Protein AF-A0A833A6Q8-F1 (afdb_monomer)

Radius of gyration: 17.06 Å; Cα contacts (8 Å, |Δi|>4): 116; chains: 1; bounding box: 50×24×37 Å

Foldseek 3Di:
DDDDDQDDPRVVVVLCVPQQWWWADPVVLDIDSDQAADPVPRHGIHTDDADPSNPKDWDDPVNLVVVLVVCCVVPNNVRSCVVDPPPHTDIDHDDDDPVVD

Solvent-accessible surface area (backbone atoms only — not comparable to full-atom values): 6312 Å² total; per-residue (Å²): 134,82,83,82,84,74,57,70,71,62,37,56,53,50,35,64,74,70,34,70,69,45,20,32,32,84,86,80,53,43,80,33,81,55,83,55,56,36,90,90,76,64,45,75,45,44,78,61,86,64,54,81,54,42,61,67,39,76,56,51,74,69,54,52,52,52,55,40,52,51,34,28,75,74,63,32,62,72,50,23,46,71,78,52,50,94,89,61,73,49,75,43,60,62,75,77,61,88,87,75,115

Secondary structure (DSSP, 8-state):
---PPP-HHHHHHHHHHHSPP-EEETTTTEEESSSSPPTTT-PPPEEPP--TT--EEEPPHHHHHHHHHHHHHHH-HHHHHHHS-TT---EEEPPPPGGG-

Sequence (101 aa):
MGKRRVRGLEATKLFWQVAPTTYWCPRCGVPLLSGGRCPRCNAIPLKVYATQPRDLRPAYERDVAIVRDALERSYGARVARRLMPYDGLYLLNKIQYFDAA

Structure (mmCIF, N/CA/C/O backbone):
data_AF-A0A833A6Q8-F1
#
_entry.id   AF-A0A833A6Q8-F1
#
loop_
_atom_site.group_PDB
_atom_site.id
_atom_site.type_symbol
_atom_site.label_atom_id
_atom_site.label_alt_id
_atom_site.label_comp_id
_atom_site.label_asym_id
_atom_site.label_entity_id
_atom_site.label_seq_id
_atom_site.pdbx_PDB_ins_code
_atom_site.Cartn_x
_atom_site.Cartn_y
_atom_site.Cartn_z
_atom_site.occupancy
_atom_site.B_iso_or_equiv
_atom_site.auth_seq_id
_atom_site.auth_comp_id
_atom_site.auth_asym_id
_atom_site.auth_atom_id
_atom_site.pdbx_PDB_model_num
ATOM 1 N N . MET A 1 1 ? 34.912 -12.123 -11.936 1.00 48.41 1 MET A N 1
ATOM 2 C CA . MET A 1 1 ? 34.269 -10.901 -12.470 1.00 48.41 1 MET A CA 1
ATOM 3 C C . MET A 1 1 ? 33.511 -10.217 -11.332 1.00 48.41 1 MET A C 1
ATOM 5 O O . MET A 1 1 ? 32.478 -10.721 -10.909 1.00 48.41 1 MET A O 1
ATOM 9 N N . GLY A 1 2 ? 34.083 -9.178 -10.715 1.00 58.94 2 GLY A N 1
ATOM 10 C CA . GLY A 1 2 ? 33.505 -8.551 -9.518 1.00 58.94 2 GLY A CA 1
ATOM 11 C C . GLY A 1 2 ? 32.247 -7.747 -9.855 1.00 58.94 2 GLY A C 1
ATOM 12 O O . GLY A 1 2 ? 32.280 -6.913 -10.755 1.00 58.94 2 GLY A O 1
ATOM 13 N N . LYS A 1 3 ? 31.130 -7.988 -9.156 1.00 68.69 3 LYS A N 1
ATOM 14 C CA . LYS A 1 3 ? 29.895 -7.208 -9.343 1.00 68.69 3 LYS A CA 1
ATOM 15 C C . LYS A 1 3 ? 30.161 -5.744 -8.968 1.00 68.69 3 LYS A C 1
ATOM 17 O O . LYS A 1 3 ? 30.441 -5.446 -7.806 1.00 68.69 3 LYS A O 1
ATOM 22 N N . ARG A 1 4 ? 30.069 -4.831 -9.942 1.00 81.38 4 ARG A N 1
ATOM 23 C CA . ARG A 1 4 ? 30.150 -3.380 -9.711 1.00 81.38 4 ARG A CA 1
ATOM 24 C C . ARG A 1 4 ? 28.997 -2.962 -8.791 1.00 81.38 4 ARG A C 1
ATOM 26 O O . ARG A 1 4 ? 27.835 -3.184 -9.118 1.00 81.38 4 ARG A O 1
ATOM 33 N N . ARG A 1 5 ? 29.307 -2.371 -7.632 1.00 79.62 5 ARG A N 1
ATOM 34 C CA . ARG A 1 5 ? 28.290 -1.832 -6.712 1.00 79.62 5 ARG A CA 1
ATOM 35 C C . ARG A 1 5 ? 27.769 -0.497 -7.245 1.00 79.62 5 ARG A C 1
ATOM 37 O O . ARG A 1 5 ? 28.534 0.461 -7.323 1.00 79.62 5 ARG A O 1
ATOM 44 N N . VAL A 1 6 ? 26.479 -0.444 -7.563 1.00 83.56 6 VAL A N 1
ATOM 45 C CA . VAL A 1 6 ? 25.762 0.775 -7.968 1.00 83.56 6 VAL A CA 1
ATOM 46 C C . VAL A 1 6 ? 25.339 1.544 -6.710 1.00 83.56 6 VAL A C 1
ATOM 48 O O . VAL A 1 6 ? 24.850 0.931 -5.761 1.00 83.56 6 VAL A O 1
ATOM 51 N N . ARG A 1 7 ? 25.562 2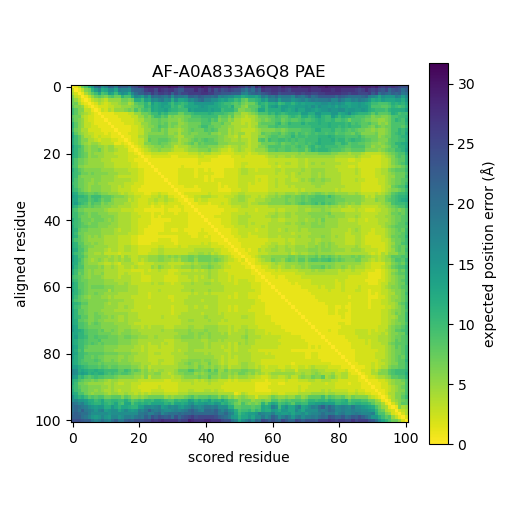.864 -6.659 1.00 83.44 7 ARG A N 1
ATOM 52 C CA . ARG A 1 7 ? 25.292 3.706 -5.474 1.00 83.44 7 ARG A CA 1
ATOM 53 C C . ARG A 1 7 ? 24.699 5.066 -5.859 1.00 83.44 7 ARG A C 1
ATOM 55 O O . ARG A 1 7 ? 24.810 5.491 -7.007 1.00 83.44 7 ARG A O 1
ATOM 62 N N . GLY A 1 8 ? 24.088 5.746 -4.884 1.00 84.88 8 GLY A N 1
ATOM 63 C CA . GLY A 1 8 ? 23.559 7.107 -5.032 1.00 84.88 8 GLY A CA 1
ATOM 64 C C . GLY A 1 8 ? 22.571 7.243 -6.195 1.00 84.88 8 GLY A C 1
ATOM 65 O O . GLY A 1 8 ? 21.744 6.361 -6.420 1.00 84.88 8 GLY A O 1
ATOM 66 N N . LEU A 1 9 ? 22.704 8.321 -6.973 1.00 83.81 9 LEU A N 1
ATOM 67 C CA . LEU A 1 9 ? 21.833 8.631 -8.115 1.00 83.81 9 LEU A CA 1
ATOM 68 C C . LEU A 1 9 ? 21.768 7.516 -9.166 1.00 83.81 9 LEU A C 1
ATOM 70 O O . LEU A 1 9 ? 20.733 7.336 -9.808 1.00 83.81 9 LEU A O 1
ATOM 74 N N . GLU A 1 10 ? 22.857 6.769 -9.358 1.00 87.00 10 GLU A N 1
ATOM 75 C CA . GLU A 1 10 ? 22.893 5.654 -10.309 1.00 87.00 10 GLU A CA 1
ATOM 76 C C . GLU A 1 10 ? 21.947 4.528 -9.857 1.00 87.00 10 GLU A C 1
ATOM 78 O O . GLU A 1 10 ? 21.214 3.969 -10.672 1.00 87.00 10 GLU A O 1
ATOM 83 N N . ALA A 1 11 ? 21.876 4.266 -8.546 1.00 84.50 11 ALA A N 1
ATOM 84 C CA . ALA A 1 11 ? 20.961 3.276 -7.978 1.00 84.50 11 ALA A CA 1
ATOM 85 C C . ALA A 1 11 ? 19.506 3.762 -8.044 1.00 84.50 11 ALA A C 1
ATOM 87 O O . ALA A 1 11 ? 18.622 3.014 -8.454 1.00 84.50 11 ALA A O 1
ATOM 88 N N . THR A 1 12 ? 19.262 5.036 -7.726 1.00 82.31 12 THR A N 1
ATOM 89 C CA . THR A 1 12 ? 17.941 5.678 -7.829 1.00 82.31 12 THR A CA 1
ATOM 90 C C . THR A 1 12 ? 17.379 5.599 -9.251 1.00 82.31 1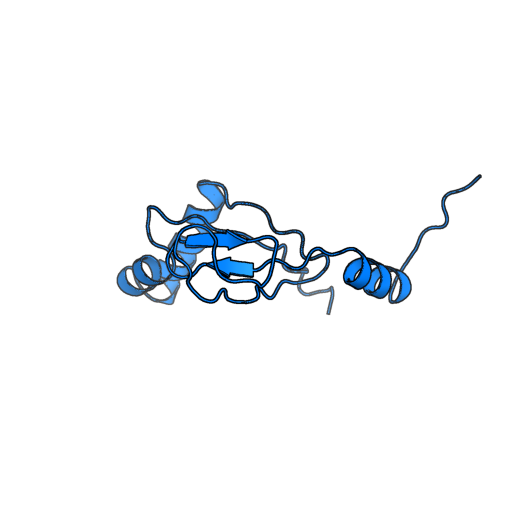2 THR A C 1
ATOM 92 O O . THR A 1 12 ? 16.214 5.244 -9.440 1.00 82.31 12 THR A O 1
ATOM 95 N N . LYS A 1 13 ? 18.197 5.896 -10.272 1.00 86.25 13 LYS A N 1
ATOM 96 C CA . LYS A 1 13 ? 17.798 5.782 -11.686 1.00 86.25 13 LYS A CA 1
ATOM 97 C C . LYS A 1 13 ? 17.473 4.341 -12.061 1.00 86.25 13 LYS A C 1
ATOM 99 O O . LYS A 1 13 ? 16.428 4.100 -12.661 1.00 86.25 13 LYS A O 1
ATOM 104 N N . LEU A 1 14 ? 18.327 3.397 -11.662 1.00 86.31 14 LEU A N 1
ATOM 105 C CA . LEU A 1 14 ? 18.098 1.976 -11.902 1.00 86.31 14 LEU A CA 1
ATOM 106 C C . LEU A 1 14 ? 16.770 1.519 -11.284 1.00 86.31 14 LEU A C 1
ATOM 108 O O . LEU A 1 14 ? 15.974 0.881 -11.965 1.00 86.31 14 LEU A O 1
ATOM 112 N N . PHE A 1 15 ? 16.483 1.904 -10.036 1.00 85.56 15 PHE A N 1
ATOM 113 C CA . PHE A 1 15 ? 15.227 1.552 -9.376 1.00 85.56 15 PHE A CA 1
ATOM 114 C C . PHE A 1 15 ? 14.000 2.088 -10.109 1.00 85.56 15 PHE A C 1
ATOM 116 O O . PHE A 1 15 ? 13.013 1.369 -10.204 1.00 85.56 15 PHE A O 1
ATOM 123 N N . TRP A 1 16 ? 14.039 3.298 -10.677 1.00 81.00 16 TRP A N 1
ATOM 124 C CA . TRP A 1 16 ? 12.919 3.782 -11.496 1.00 81.00 16 TRP A CA 1
ATOM 125 C C . TRP A 1 16 ? 12.718 2.980 -12.780 1.00 81.00 16 TRP A C 1
ATOM 127 O O . TRP A 1 16 ? 11.578 2.814 -13.204 1.00 81.00 16 TRP A O 1
ATOM 137 N N . GLN A 1 17 ? 13.801 2.497 -13.390 1.00 84.12 17 GLN A N 1
ATOM 138 C CA . GLN A 1 17 ? 13.735 1.730 -14.634 1.00 84.12 17 GLN A CA 1
ATOM 139 C C . GLN A 1 17 ? 13.190 0.316 -14.421 1.00 84.12 17 GLN A C 1
ATOM 141 O O . GLN A 1 17 ? 12.475 -0.189 -15.280 1.00 84.12 17 GLN A O 1
ATOM 146 N N . VAL A 1 18 ? 13.514 -0.318 -13.289 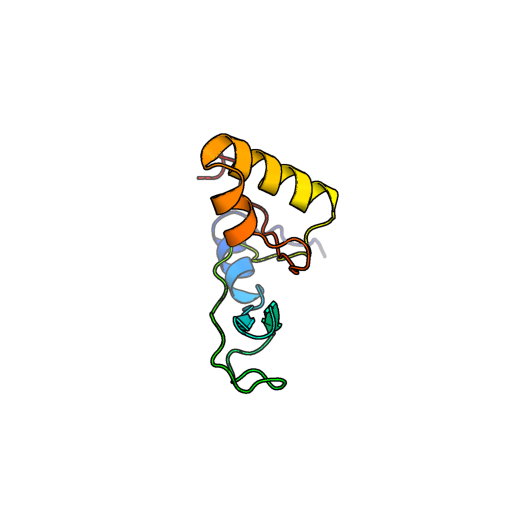1.00 84.50 18 VAL A N 1
ATOM 147 C CA . VAL A 1 18 ? 13.119 -1.713 -13.017 1.00 84.50 18 VAL A CA 1
ATOM 148 C C . VAL A 1 18 ? 11.836 -1.840 -12.194 1.00 84.50 18 VAL A C 1
ATOM 150 O O . VAL A 1 18 ? 11.243 -2.915 -12.159 1.00 84.50 18 VAL A O 1
ATOM 153 N N . ALA A 1 19 ? 11.401 -0.771 -11.521 1.00 84.94 19 ALA A N 1
ATOM 154 C CA . ALA A 1 19 ? 10.216 -0.798 -10.673 1.00 84.94 19 ALA A CA 1
ATOM 155 C C . ALA A 1 19 ? 8.934 -1.010 -11.500 1.00 84.94 19 ALA A C 1
ATOM 157 O O . ALA A 1 19 ? 8.600 -0.162 -12.339 1.00 84.94 19 ALA A O 1
ATOM 158 N N . PRO A 1 20 ? 8.153 -2.072 -11.234 1.00 84.81 20 PRO A N 1
ATOM 159 C CA . PRO A 1 20 ? 6.894 -2.285 -11.928 1.00 84.81 20 PRO A CA 1
ATOM 160 C C . PRO A 1 20 ? 5.911 -1.157 -11.600 1.00 84.81 20 PRO A C 1
ATOM 162 O O . PRO A 1 20 ? 5.790 -0.688 -10.463 1.00 84.81 20 PRO A O 1
ATOM 165 N N . THR A 1 21 ? 5.178 -0.703 -12.614 1.00 90.12 21 THR A N 1
ATOM 166 C CA . THR A 1 21 ? 4.058 0.209 -12.378 1.00 90.12 21 THR A CA 1
ATOM 167 C C . THR A 1 21 ? 2.855 -0.611 -11.941 1.00 90.12 21 THR A C 1
ATOM 169 O O . THR A 1 21 ? 2.429 -1.512 -12.653 1.00 90.12 21 THR A O 1
ATOM 172 N N . THR A 1 22 ? 2.308 -0.284 -10.773 1.00 93.69 22 THR A N 1
ATOM 173 C CA . THR A 1 22 ? 1.115 -0.936 -10.230 1.00 93.69 22 THR A CA 1
ATOM 174 C C . THR A 1 22 ? -0.075 0.005 -10.333 1.00 93.69 22 THR A C 1
ATOM 176 O O . THR A 1 22 ? 0.042 1.217 -10.133 1.00 93.69 22 THR A O 1
ATOM 179 N N . TYR A 1 23 ? -1.231 -0.563 -10.637 1.00 96.12 23 TYR A N 1
ATOM 180 C CA . TYR A 1 23 ? -2.507 0.131 -10.679 1.00 96.12 23 TYR A CA 1
ATOM 181 C C . TYR A 1 23 ? -3.473 -0.508 -9.677 1.00 96.12 23 TYR A C 1
ATOM 183 O O . TYR A 1 23 ? -3.236 -1.608 -9.183 1.00 96.12 23 TYR A O 1
ATOM 191 N N . TRP A 1 24 ? -4.566 0.178 -9.362 1.00 96.19 24 TRP A N 1
ATOM 192 C CA . TRP A 1 24 ? -5.568 -0.267 -8.401 1.00 96.19 24 TRP A CA 1
ATOM 193 C C . TRP A 1 24 ? -6.966 -0.162 -8.992 1.00 96.19 24 TRP A C 1
ATOM 195 O O . TRP A 1 24 ? -7.351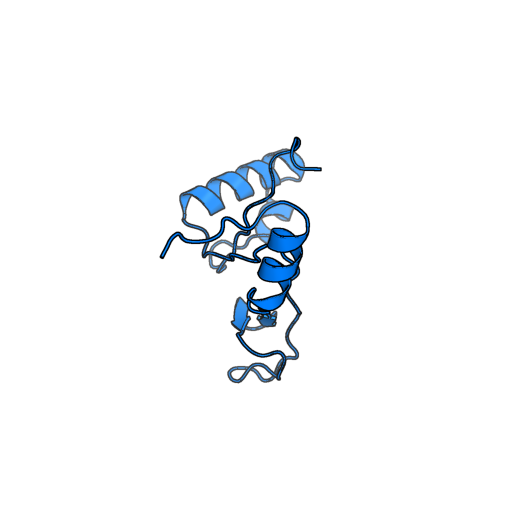 0.885 -9.513 1.00 96.19 24 TRP A O 1
ATOM 205 N N . CYS A 1 25 ? -7.752 -1.232 -8.896 1.00 96.12 25 CYS A N 1
ATOM 206 C CA . CYS A 1 25 ? -9.160 -1.179 -9.254 1.00 96.12 25 CYS A CA 1
ATOM 207 C C . CYS A 1 25 ? -9.990 -0.693 -8.053 1.00 96.12 25 CYS A C 1
ATOM 209 O O . CYS A 1 25 ? -10.144 -1.450 -7.092 1.00 96.12 25 CYS A O 1
ATOM 211 N N . PRO A 1 26 ? -10.607 0.503 -8.103 1.00 93.06 26 PRO A N 1
ATOM 212 C CA . PRO A 1 26 ? -11.357 1.034 -6.964 1.00 93.06 26 PRO A CA 1
ATOM 213 C C . PRO A 1 26 ? -12.676 0.293 -6.709 1.00 93.06 26 PRO A C 1
ATOM 215 O O . PRO A 1 26 ? -13.213 0.371 -5.611 1.00 93.06 26 PRO A O 1
ATOM 218 N N . ARG A 1 27 ? -13.205 -0.428 -7.711 1.00 94.31 27 ARG A N 1
ATOM 219 C CA . ARG A 1 27 ? -14.453 -1.193 -7.576 1.00 94.31 27 ARG A CA 1
ATOM 220 C C . ARG A 1 27 ? -14.219 -2.597 -7.020 1.00 94.31 27 ARG A C 1
ATOM 222 O O . ARG A 1 27 ? -14.970 -3.047 -6.169 1.00 94.31 27 ARG A O 1
ATOM 229 N N . CYS A 1 28 ? -13.203 -3.295 -7.527 1.00 93.69 28 CYS A N 1
ATOM 230 C CA . CYS A 1 28 ? -12.888 -4.657 -7.096 1.00 93.69 28 CYS A CA 1
ATOM 231 C C . CYS A 1 28 ? -12.007 -4.704 -5.840 1.00 93.69 28 CYS A C 1
ATOM 233 O O . CYS A 1 28 ? -11.931 -5.762 -5.230 1.00 93.69 28 CYS A O 1
ATOM 235 N N . GLY A 1 29 ? -11.304 -3.617 -5.497 1.00 92.25 29 GLY A N 1
ATOM 236 C CA . GLY A 1 29 ? -10.382 -3.591 -4.357 1.00 92.25 29 GLY A CA 1
ATOM 237 C C . GLY A 1 29 ? -9.138 -4.461 -4.556 1.00 92.25 29 GLY A C 1
ATOM 238 O O . GLY A 1 29 ? -8.684 -5.098 -3.613 1.00 92.25 29 GLY A O 1
ATOM 239 N N . VAL A 1 30 ? -8.611 -4.534 -5.785 1.00 93.56 30 VAL A N 1
ATOM 240 C CA . VAL A 1 30 ? -7.464 -5.393 -6.133 1.00 93.56 30 VAL A CA 1
ATOM 241 C C . VAL A 1 30 ? -6.418 -4.645 -6.962 1.00 93.56 30 VAL A C 1
ATOM 243 O O . VAL A 1 30 ? -6.782 -3.734 -7.723 1.00 93.56 30 VAL A O 1
ATOM 246 N N . PRO A 1 31 ? -5.134 -5.039 -6.873 1.00 95.00 31 PRO A N 1
ATOM 247 C CA . PRO A 1 31 ? -4.090 -4.491 -7.721 1.00 95.00 31 PRO A CA 1
ATOM 248 C C . PRO A 1 31 ? -4.195 -5.007 -9.157 1.00 95.00 31 PRO A C 1
ATOM 250 O O . PRO A 1 31 ? -4.663 -6.115 -9.412 1.00 95.00 31 PRO A O 1
ATOM 253 N N . LEU A 1 32 ? -3.718 -4.197 -10.097 1.00 95.38 32 LEU A N 1
ATOM 254 C CA . LEU A 1 32 ? -3.597 -4.526 -11.511 1.00 95.38 32 LEU A CA 1
ATOM 255 C C . LEU A 1 32 ? -2.165 -4.250 -11.982 1.00 95.38 32 LEU A C 1
ATOM 257 O O . LEU A 1 32 ? -1.549 -3.258 -11.589 1.00 95.38 32 LEU A O 1
ATOM 261 N N . LEU A 1 33 ? -1.666 -5.110 -12.868 1.00 91.44 33 LEU A N 1
ATOM 262 C CA . LEU A 1 33 ? -0.332 -4.987 -13.469 1.00 91.44 33 LEU A CA 1
ATOM 263 C C . LEU A 1 33 ? -0.320 -4.124 -14.741 1.00 91.44 33 LEU A C 1
ATOM 265 O O . LEU A 1 33 ? 0.744 -3.801 -15.259 1.00 91.44 33 LEU A O 1
ATOM 269 N N . SER A 1 34 ? -1.492 -3.740 -15.252 1.00 91.94 34 SER A N 1
ATOM 270 C CA . SER A 1 34 ? -1.632 -2.880 -16.426 1.00 91.94 34 SER A CA 1
ATOM 271 C C . SER A 1 34 ? -2.600 -1.730 -16.155 1.00 91.94 34 SER A C 1
ATOM 273 O O . SER A 1 34 ? -3.526 -1.843 -15.350 1.00 91.94 34 SER A O 1
ATOM 275 N N . GLY A 1 35 ? -2.375 -0.606 -16.839 1.00 92.56 35 GLY A N 1
ATOM 276 C CA . GLY A 1 35 ? -3.205 0.598 -16.725 1.00 92.56 35 GLY A CA 1
ATOM 277 C C . GLY A 1 35 ? -4.490 0.563 -17.553 1.00 92.56 35 GLY A C 1
ATOM 278 O O . GLY A 1 35 ? -5.208 1.559 -17.598 1.00 92.56 35 GLY A O 1
ATOM 279 N N . GLY A 1 36 ? -4.767 -0.554 -18.230 1.00 95.25 36 GLY A N 1
ATOM 280 C CA . GLY A 1 36 ? -6.010 -0.762 -18.968 1.00 95.25 36 GLY A CA 1
ATOM 281 C C . GLY A 1 36 ? -7.213 -0.933 -18.038 1.00 95.25 36 GLY A C 1
ATOM 282 O O . GLY A 1 36 ? -7.079 -1.037 -16.820 1.00 95.25 36 GLY A O 1
ATOM 283 N N . ARG A 1 37 ? -8.421 -0.984 -18.606 1.00 97.38 37 ARG A N 1
ATOM 284 C CA . ARG A 1 37 ? -9.640 -1.227 -17.819 1.00 97.38 37 ARG A CA 1
ATOM 285 C C . ARG A 1 37 ? -9.538 -2.546 -17.048 1.00 97.38 37 ARG A C 1
ATOM 287 O O . ARG A 1 37 ? -8.974 -3.521 -17.537 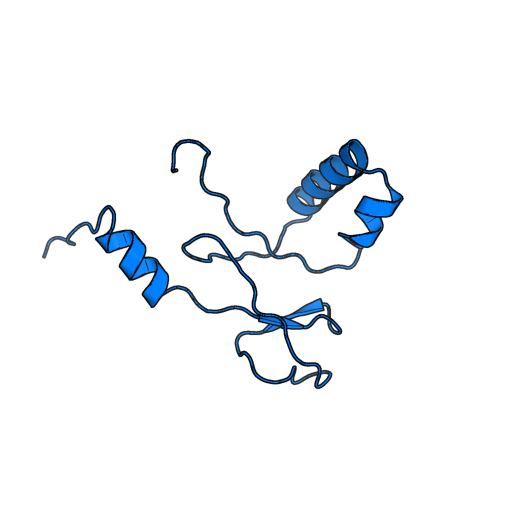1.00 97.38 37 ARG A O 1
ATOM 294 N N . CYS A 1 38 ? -10.112 -2.582 -15.844 1.00 97.06 38 CYS A N 1
ATOM 295 C CA . CYS A 1 38 ? -10.123 -3.793 -15.028 1.00 97.06 38 CYS A CA 1
ATOM 296 C C . CYS A 1 38 ? -10.827 -4.939 -15.781 1.00 97.06 38 CYS A C 1
ATOM 298 O O . CYS A 1 38 ? -11.999 -4.780 -16.123 1.00 97.06 38 CYS A O 1
ATOM 300 N N . PRO A 1 39 ? -10.195 -6.111 -15.965 1.00 96.19 39 PRO A N 1
ATOM 301 C CA . PRO A 1 39 ? -10.788 -7.208 -16.735 1.00 96.19 39 PRO A CA 1
ATOM 302 C C . PRO A 1 39 ? -12.025 -7.815 -16.057 1.00 96.19 39 PRO A C 1
ATOM 304 O O . PRO A 1 39 ? -12.859 -8.417 -16.719 1.00 96.19 39 PRO A O 1
ATOM 307 N N . ARG A 1 40 ? -12.171 -7.634 -14.736 1.00 96.44 40 ARG A N 1
ATOM 308 C CA . ARG A 1 40 ? -13.304 -8.161 -13.960 1.00 96.44 40 ARG A CA 1
ATOM 309 C C . ARG A 1 40 ? -14.535 -7.255 -13.979 1.00 96.44 40 ARG A C 1
ATOM 311 O O . ARG A 1 40 ? -15.650 -7.755 -13.991 1.00 96.44 40 ARG A O 1
ATOM 318 N N . CYS A 1 41 ? -14.356 -5.933 -13.907 1.00 97.50 41 CYS A N 1
ATOM 319 C CA . CYS A 1 41 ? -15.477 -4.993 -13.731 1.00 97.50 41 CYS A CA 1
ATOM 320 C C . CYS A 1 41 ? -15.498 -3.810 -14.707 1.00 97.50 41 CYS A C 1
ATOM 322 O O . CYS A 1 41 ? -16.343 -2.922 -14.579 1.00 97.50 41 CYS A O 1
ATOM 324 N N . ASN A 1 42 ? -14.545 -3.757 -15.637 1.00 97.62 42 ASN A N 1
ATOM 325 C CA . ASN A 1 42 ? -14.389 -2.728 -16.664 1.00 97.62 42 ASN A CA 1
ATOM 326 C C . ASN A 1 42 ? -14.175 -1.282 -16.155 1.00 97.62 42 ASN A C 1
ATOM 328 O O . ASN A 1 42 ? -14.208 -0.323 -16.935 1.00 97.62 42 ASN A O 1
ATOM 332 N N . ALA A 1 43 ? -13.944 -1.101 -14.849 1.00 97.56 43 ALA A N 1
ATOM 333 C CA . ALA A 1 43 ? -13.641 0.199 -14.258 1.00 97.56 43 ALA A CA 1
ATOM 334 C C . ALA A 1 43 ? -12.260 0.713 -14.696 1.00 97.56 43 ALA A C 1
ATOM 336 O O . ALA A 1 43 ? -11.331 -0.072 -14.906 1.00 97.56 43 ALA A O 1
ATOM 337 N N . ILE A 1 44 ? -12.133 2.038 -14.787 1.00 97.81 44 ILE A N 1
ATOM 338 C CA . ILE A 1 44 ? -10.854 2.716 -15.019 1.00 97.81 44 ILE A CA 1
ATOM 339 C C . ILE A 1 44 ? -10.015 2.588 -13.739 1.00 97.81 44 ILE A C 1
ATOM 341 O O . ILE A 1 44 ? -10.517 2.926 -12.661 1.00 97.81 44 ILE A O 1
ATOM 345 N N . PRO A 1 45 ? -8.780 2.069 -13.813 1.00 97.56 45 PRO A N 1
ATOM 346 C CA . PRO A 1 45 ? -7.955 1.910 -12.630 1.00 97.56 45 PRO A CA 1
ATOM 347 C C . PRO A 1 45 ? -7.231 3.201 -12.244 1.00 97.56 45 PRO A C 1
ATOM 349 O O . PRO A 1 45 ? -7.024 4.100 -13.057 1.00 97.56 45 PRO A O 1
ATOM 352 N N . LEU A 1 46 ? -6.796 3.256 -10.990 1.00 96.81 46 LEU A N 1
ATOM 353 C CA . LEU A 1 46 ? -5.981 4.336 -10.446 1.00 96.81 46 LEU A CA 1
ATOM 354 C C . LEU A 1 46 ? -4.510 3.924 -10.470 1.00 96.81 46 LEU A C 1
ATOM 356 O O . LEU A 1 46 ? -4.177 2.806 -10.085 1.00 96.81 46 LEU A O 1
ATOM 360 N N . LYS A 1 47 ? -3.611 4.812 -10.897 1.00 95.38 47 LYS A N 1
ATOM 361 C CA . LYS A 1 47 ? -2.168 4.563 -10.784 1.00 95.38 47 LYS A CA 1
ATOM 362 C C . LYS A 1 47 ? -1.755 4.633 -9.314 1.00 95.38 47 LYS A C 1
ATOM 364 O O . LYS A 1 47 ? -2.070 5.611 -8.640 1.00 95.38 47 LYS A O 1
ATOM 369 N N . VAL A 1 48 ? -1.034 3.622 -8.831 1.00 93.06 48 VAL A N 1
ATOM 370 C CA . VAL A 1 48 ? -0.500 3.613 -7.465 1.00 93.06 48 VAL A CA 1
ATOM 371 C C . VAL A 1 48 ? 0.828 4.361 -7.444 1.00 93.06 48 VAL A C 1
ATOM 373 O O . VAL A 1 48 ? 1.756 4.037 -8.190 1.00 93.06 48 VAL A O 1
ATOM 376 N N . TYR A 1 49 ? 0.918 5.367 -6.578 1.00 89.56 49 TYR A N 1
ATOM 377 C CA . TYR A 1 49 ? 2.162 6.069 -6.287 1.00 89.56 49 TYR A CA 1
ATOM 378 C C . TYR A 1 49 ? 2.827 5.421 -5.077 1.00 89.56 49 TYR A C 1
ATOM 380 O O . TYR A 1 49 ? 2.189 5.211 -4.050 1.00 89.56 49 TYR A O 1
ATOM 388 N N . ALA A 1 50 ? 4.104 5.078 -5.221 1.00 88.38 50 ALA A N 1
ATOM 389 C CA . ALA A 1 50 ? 4.882 4.404 -4.194 1.00 88.38 50 ALA A CA 1
ATOM 390 C C . ALA A 1 50 ? 6.328 4.907 -4.214 1.00 88.38 50 ALA A C 1
ATOM 392 O O . ALA A 1 50 ? 6.866 5.244 -5.278 1.00 88.38 50 ALA A O 1
ATOM 393 N N . THR A 1 51 ? 6.943 4.928 -3.038 1.00 87.06 51 THR A N 1
ATOM 394 C CA . THR A 1 51 ? 8.358 5.227 -2.833 1.00 87.06 51 THR A CA 1
ATOM 395 C C . THR A 1 51 ? 9.209 4.146 -3.481 1.00 87.06 51 THR A C 1
ATOM 397 O O . THR A 1 51 ? 8.855 2.962 -3.498 1.00 87.06 51 THR A O 1
ATOM 400 N N . GLN A 1 52 ? 10.347 4.550 -4.042 1.00 80.06 52 GLN A N 1
ATOM 401 C CA . GLN A 1 52 ? 11.283 3.623 -4.663 1.00 80.06 52 GLN A CA 1
ATOM 402 C C . GLN A 1 52 ? 11.757 2.541 -3.680 1.00 80.06 52 GLN A C 1
ATOM 404 O O . GLN A 1 52 ? 11.990 2.847 -2.508 1.00 80.06 52 GLN A O 1
ATOM 409 N N . PRO A 1 53 ? 11.935 1.292 -4.147 1.00 85.50 53 PRO A N 1
ATOM 410 C CA . PRO A 1 53 ? 11.840 0.808 -5.535 1.00 85.50 53 PRO A CA 1
ATOM 411 C C . PRO A 1 53 ? 10.422 0.369 -5.969 1.00 85.50 53 PRO A C 1
ATOM 413 O O . PRO A 1 53 ? 10.281 -0.485 -6.836 1.00 85.50 53 PRO A O 1
ATOM 416 N N . ARG A 1 54 ? 9.361 0.940 -5.379 1.00 87.31 54 ARG A N 1
ATOM 417 C CA . ARG A 1 54 ? 7.955 0.513 -5.539 1.00 87.31 54 ARG A CA 1
ATOM 418 C C . ARG A 1 54 ? 7.728 -0.961 -5.216 1.00 87.31 54 ARG A C 1
ATOM 420 O O . ARG A 1 54 ? 6.860 -1.605 -5.799 1.00 87.31 54 ARG A O 1
ATOM 427 N N . ASP A 1 55 ? 8.494 -1.466 -4.260 1.00 87.06 55 ASP A N 1
ATOM 428 C CA . ASP A 1 55 ? 8.284 -2.790 -3.697 1.00 87.06 55 ASP A CA 1
ATOM 429 C C . ASP A 1 55 ? 7.010 -2.754 -2.845 1.00 87.06 55 ASP A C 1
ATOM 431 O O . ASP A 1 55 ? 6.999 -2.269 -1.708 1.00 87.06 55 ASP A O 1
ATOM 435 N N . LEU A 1 56 ? 5.896 -3.111 -3.484 1.00 91.19 56 LEU A N 1
ATOM 436 C CA . LEU A 1 56 ? 4.579 -3.196 -2.876 1.00 91.19 56 LEU A CA 1
ATOM 437 C C . LEU A 1 56 ? 4.352 -4.632 -2.431 1.00 91.19 56 LEU A C 1
ATOM 439 O O . LEU A 1 56 ? 4.397 -5.549 -3.248 1.00 91.19 56 LEU A O 1
ATOM 443 N N . ARG A 1 57 ? 4.028 -4.813 -1.152 1.00 92.06 57 ARG A N 1
ATOM 444 C CA . ARG A 1 57 ? 3.656 -6.119 -0.604 1.00 92.06 57 ARG A CA 1
ATOM 445 C C . ARG A 1 57 ? 2.245 -6.093 -0.030 1.00 92.06 57 ARG A C 1
ATOM 447 O O . ARG A 1 57 ? 1.827 -5.048 0.470 1.00 92.06 57 ARG A O 1
ATOM 454 N N . PRO A 1 58 ? 1.530 -7.226 -0.020 1.00 93.62 58 PRO A N 1
ATOM 455 C CA . PRO A 1 58 ? 0.343 -7.371 0.806 1.00 93.62 58 PRO A CA 1
ATOM 456 C C . PRO A 1 58 ? 0.646 -7.068 2.278 1.00 93.62 58 PRO A C 1
ATOM 458 O O . PRO A 1 58 ? 1.706 -7.433 2.803 1.00 93.62 58 PRO A O 1
ATOM 461 N N . ALA A 1 59 ? -0.281 -6.379 2.934 1.00 94.44 59 ALA A N 1
ATOM 462 C CA . ALA A 1 59 ? -0.267 -6.204 4.377 1.00 94.44 59 ALA A CA 1
ATOM 463 C C . ALA A 1 59 ? -0.636 -7.528 5.053 1.00 94.44 59 ALA A C 1
ATOM 465 O O . ALA A 1 59 ? -1.607 -8.176 4.662 1.00 94.44 59 ALA A O 1
ATOM 466 N N . TYR A 1 60 ? 0.108 -7.906 6.086 1.00 94.19 60 TYR A N 1
ATOM 467 C CA . TYR A 1 60 ? -0.301 -8.976 6.985 1.00 94.19 60 TYR A CA 1
ATOM 468 C C . TYR A 1 60 ? -1.278 -8.446 8.031 1.00 94.19 60 TYR A C 1
ATOM 470 O O . TYR A 1 60 ? -1.376 -7.240 8.262 1.00 94.19 60 TYR A O 1
ATOM 478 N N . GLU A 1 61 ? -1.970 -9.355 8.713 1.00 93.81 61 GLU A N 1
ATOM 479 C CA . GLU A 1 61 ? -2.973 -9.017 9.731 1.00 93.81 61 GLU A CA 1
ATOM 480 C C . GLU A 1 61 ? -2.432 -8.043 10.782 1.00 93.81 61 GLU A C 1
ATOM 482 O O . GLU A 1 61 ? -3.086 -7.058 11.130 1.00 93.81 61 GLU A O 1
ATOM 487 N N . ARG A 1 62 ? -1.190 -8.261 11.236 1.00 94.75 62 ARG A N 1
ATOM 488 C CA . ARG A 1 62 ? -0.548 -7.374 12.209 1.00 94.75 62 ARG A CA 1
ATOM 489 C C . ARG A 1 62 ? -0.276 -5.978 11.650 1.00 94.75 62 ARG A C 1
ATOM 491 O O . ARG A 1 62 ? -0.426 -5.011 12.393 1.00 94.75 62 ARG A O 1
ATOM 498 N N . ASP A 1 63 ? 0.089 -5.857 10.374 1.00 94.75 63 ASP A N 1
ATOM 499 C CA . ASP A 1 63 ? 0.281 -4.549 9.744 1.00 94.75 63 ASP A CA 1
ATOM 500 C C . ASP A 1 63 ? -1.046 -3.775 9.705 1.00 94.75 63 ASP A C 1
ATOM 502 O O . ASP A 1 63 ? -1.104 -2.602 10.074 1.00 94.75 63 ASP A O 1
ATOM 506 N N . VAL A 1 64 ? -2.129 -4.453 9.306 1.00 95.00 64 VAL A N 1
ATOM 507 C CA . VAL A 1 64 ? -3.480 -3.876 9.245 1.00 95.00 64 VAL A CA 1
ATOM 508 C C . VAL A 1 64 ? -3.930 -3.410 10.628 1.00 95.00 64 VAL A C 1
ATOM 510 O O . VAL A 1 64 ? -4.464 -2.310 10.752 1.00 95.00 64 VAL A O 1
ATOM 513 N N . ALA A 1 65 ? -3.686 -4.213 11.669 1.00 94.88 65 ALA A N 1
ATOM 514 C CA . ALA A 1 65 ? -4.025 -3.862 13.045 1.00 94.88 65 ALA A CA 1
ATOM 515 C C . ALA A 1 65 ? -3.287 -2.603 13.524 1.00 94.88 65 ALA A C 1
ATOM 517 O O . ALA A 1 65 ? -3.909 -1.725 14.115 1.00 94.88 65 ALA A O 1
ATOM 518 N N . ILE A 1 66 ? -1.987 -2.486 13.226 1.00 96.00 66 ILE A N 1
ATOM 519 C CA . ILE A 1 66 ? -1.174 -1.321 13.607 1.00 96.00 66 ILE A CA 1
ATOM 520 C C . ILE A 1 66 ? -1.681 -0.052 12.918 1.00 96.00 66 ILE A C 1
ATOM 522 O O . ILE A 1 66 ? -1.905 0.960 13.579 1.00 96.00 66 ILE A O 1
ATOM 526 N N . VAL A 1 67 ? -1.882 -0.094 11.597 1.00 95.56 67 VAL A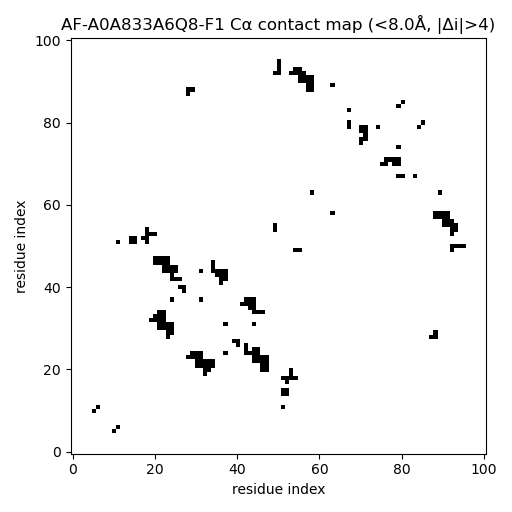 N 1
ATOM 527 C CA . VAL A 1 67 ? -2.338 1.090 10.851 1.00 95.56 67 VAL A CA 1
ATOM 528 C C . VAL A 1 67 ? -3.748 1.487 11.282 1.00 95.56 67 VAL A C 1
ATOM 530 O O . VAL A 1 67 ? -4.033 2.672 11.433 1.00 95.56 67 VAL A O 1
ATOM 533 N N . ARG A 1 68 ? -4.628 0.512 11.533 1.00 95.88 68 ARG A N 1
ATOM 534 C CA . ARG A 1 68 ? -5.978 0.776 12.031 1.00 95.88 68 ARG A CA 1
ATOM 535 C C . ARG A 1 68 ? -5.956 1.437 13.403 1.00 95.88 68 ARG A C 1
ATOM 537 O O . ARG A 1 68 ? -6.585 2.475 13.541 1.00 95.88 68 ARG A O 1
ATOM 544 N N . ASP A 1 69 ? -5.226 0.889 14.375 1.00 97.19 69 ASP A N 1
ATOM 545 C CA . ASP A 1 69 ? -5.100 1.487 15.713 1.00 97.19 69 ASP A CA 1
ATOM 546 C C . ASP A 1 69 ? -4.572 2.928 15.625 1.00 97.19 69 ASP A C 1
ATOM 548 O O . ASP A 1 69 ? -5.128 3.831 16.248 1.00 97.19 69 ASP A O 1
ATOM 552 N N . ALA A 1 70 ? -3.582 3.181 14.761 1.00 97.19 70 ALA A N 1
ATOM 553 C CA . ALA A 1 70 ? -3.095 4.533 14.504 1.00 97.19 70 ALA A CA 1
ATOM 554 C C . ALA A 1 70 ? -4.196 5.455 13.945 1.00 97.19 70 ALA A C 1
ATOM 556 O O . ALA A 1 70 ? -4.407 6.551 14.461 1.00 97.19 70 ALA A O 1
ATOM 557 N N . LEU A 1 71 ? -4.947 5.009 12.932 1.00 97.50 71 LEU A N 1
ATOM 558 C CA . LEU A 1 71 ? -6.058 5.779 12.362 1.00 97.50 71 LEU A CA 1
ATOM 559 C C . LEU A 1 71 ? -7.175 6.035 13.381 1.00 97.50 71 LEU A C 1
ATOM 561 O O . LEU A 1 71 ? -7.740 7.127 13.403 1.00 97.50 71 LEU A O 1
ATOM 565 N N . GLU A 1 72 ? -7.502 5.049 14.215 1.00 97.75 72 GLU A N 1
ATOM 566 C CA . GLU A 1 72 ? -8.537 5.168 15.243 1.00 97.75 72 GLU A CA 1
ATOM 567 C C . GLU A 1 72 ? -8.139 6.173 16.318 1.00 97.75 72 GLU A C 1
ATOM 569 O O . GLU A 1 72 ? -8.948 7.028 16.675 1.00 97.75 72 GLU A O 1
ATOM 574 N N . ARG A 1 73 ? -6.885 6.138 16.777 1.00 98.19 73 ARG A N 1
ATOM 575 C CA . ARG A 1 73 ? -6.364 7.103 17.755 1.00 98.19 73 ARG A CA 1
ATOM 576 C C . ARG A 1 73 ? -6.264 8.515 17.191 1.00 98.19 73 ARG A C 1
ATOM 578 O O . ARG A 1 73 ? -6.505 9.470 17.920 1.00 98.19 73 ARG A O 1
ATOM 585 N N . SER A 1 74 ? -5.916 8.659 15.912 1.00 98.19 74 SER A N 1
ATOM 586 C CA . SER A 1 74 ? -5.738 9.972 15.283 1.00 98.19 74 SER A CA 1
ATOM 587 C C . SER A 1 74 ? -7.042 10.606 14.792 1.00 98.19 74 SER A C 1
ATOM 589 O O . SER A 1 74 ? -7.172 11.826 14.830 1.00 98.19 74 SER A O 1
ATOM 591 N N . TYR A 1 75 ? -8.002 9.806 14.316 1.00 97.94 75 TYR A N 1
ATOM 592 C CA . TYR A 1 75 ? -9.185 10.305 13.596 1.00 97.94 75 TYR A CA 1
ATOM 593 C C . TYR A 1 75 ? -10.510 9.643 14.010 1.00 97.94 75 TYR A C 1
ATOM 595 O O . TYR A 1 75 ? -11.573 10.006 13.497 1.00 97.94 75 TYR A O 1
ATOM 603 N N . GLY A 1 76 ? -10.476 8.676 14.928 1.00 97.75 76 GLY A N 1
ATOM 604 C CA . GLY A 1 76 ? -11.644 7.952 15.420 1.00 97.75 76 GLY A CA 1
ATOM 605 C C . GLY A 1 76 ? -12.054 6.742 14.571 1.00 97.75 76 GLY A C 1
ATOM 606 O O . GLY A 1 76 ? -11.776 6.638 13.371 1.00 97.75 76 GLY A O 1
ATOM 607 N N . ALA A 1 77 ? -12.802 5.830 15.201 1.00 95.94 77 ALA A N 1
ATOM 608 C CA . ALA A 1 77 ? -13.222 4.543 14.632 1.00 95.94 77 ALA A CA 1
ATOM 609 C C . ALA A 1 77 ? -13.960 4.651 13.288 1.00 95.94 77 ALA A C 1
ATOM 611 O O . ALA A 1 77 ? -13.744 3.851 12.375 1.00 95.94 77 ALA A O 1
ATOM 612 N N . ARG A 1 78 ? -14.814 5.670 13.124 1.00 96.56 78 ARG A N 1
ATOM 613 C CA . ARG A 1 78 ? -15.579 5.868 11.883 1.00 96.56 78 ARG A CA 1
ATOM 614 C C . ARG A 1 78 ? -14.665 6.137 10.685 1.00 96.56 78 ARG A C 1
ATOM 616 O O . ARG A 1 78 ? -14.901 5.591 9.608 1.00 96.56 78 ARG A O 1
ATOM 623 N N . VAL A 1 79 ? -13.637 6.969 10.867 1.00 96.25 79 VAL A N 1
ATOM 624 C CA . VAL A 1 79 ? -12.684 7.313 9.801 1.00 96.25 79 VAL A CA 1
ATOM 625 C C . VAL A 1 79 ? -11.798 6.113 9.488 1.00 96.25 79 VAL A C 1
ATOM 627 O O . VAL A 1 79 ? -11.670 5.746 8.319 1.00 96.25 79 VAL A O 1
ATOM 630 N N . ALA A 1 80 ? -11.278 5.439 10.515 1.00 95.88 80 ALA A N 1
ATOM 631 C CA . ALA A 1 80 ? -10.462 4.241 10.339 1.00 95.88 80 ALA A CA 1
ATOM 632 C C . ALA A 1 80 ? -11.199 3.146 9.554 1.00 95.88 80 ALA A C 1
ATOM 634 O O . ALA A 1 80 ? -10.654 2.594 8.601 1.00 95.88 80 ALA A O 1
ATOM 635 N N . ARG A 1 81 ? -12.475 2.886 9.876 1.00 94.25 81 ARG A N 1
ATOM 636 C CA . ARG A 1 81 ? -13.305 1.913 9.148 1.00 94.25 81 ARG A CA 1
ATOM 637 C C . ARG A 1 81 ? -13.568 2.322 7.697 1.00 94.25 81 ARG A C 1
ATOM 639 O O . ARG A 1 81 ? -13.675 1.454 6.835 1.00 94.25 81 ARG A O 1
ATOM 646 N N . ARG A 1 82 ? -13.684 3.624 7.413 1.00 93.56 82 ARG A N 1
ATOM 647 C CA . ARG A 1 82 ? -13.919 4.121 6.049 1.00 93.56 82 ARG A CA 1
ATOM 648 C C . ARG A 1 82 ? -12.679 4.008 5.164 1.00 93.56 82 ARG A C 1
ATOM 650 O O . ARG A 1 82 ? -12.834 3.706 3.980 1.00 93.56 82 ARG A O 1
ATOM 657 N N . LEU A 1 83 ? -11.501 4.283 5.726 1.00 91.69 83 LEU A N 1
ATOM 658 C CA . LEU A 1 83 ? -10.214 4.239 5.025 1.00 91.69 83 LEU A CA 1
ATOM 659 C C . LEU A 1 83 ? -9.674 2.814 4.889 1.00 91.69 83 LEU A C 1
ATOM 661 O O . LEU A 1 83 ? -9.114 2.467 3.854 1.00 91.69 83 LEU A O 1
ATOM 665 N N . MET A 1 84 ? -9.871 1.990 5.915 1.00 92.69 84 MET A N 1
ATOM 666 C CA . MET A 1 84 ? -9.467 0.592 5.926 1.00 92.69 84 MET A CA 1
ATOM 667 C C . MET A 1 84 ? -10.654 -0.286 6.349 1.00 92.69 84 MET A C 1
ATOM 669 O O . MET A 1 84 ? -10.800 -0.571 7.532 1.00 92.69 84 MET A O 1
ATOM 673 N N . PRO A 1 85 ? -11.537 -0.745 5.451 1.00 89.69 85 PRO A N 1
ATOM 674 C CA . PRO A 1 85 ? -12.547 -1.762 5.783 1.00 89.69 85 PRO A CA 1
ATOM 675 C C . PRO A 1 85 ? -11.950 -3.101 6.294 1.00 89.69 85 PRO A C 1
ATOM 677 O O . PRO A 1 85 ? -10.760 -3.375 6.148 1.00 89.69 85 PRO A O 1
ATOM 680 N N . TYR A 1 86 ? -12.739 -3.953 6.955 1.00 86.38 86 TYR A N 1
ATOM 681 C CA . TYR A 1 86 ? -12.214 -5.195 7.563 1.00 86.38 86 TYR A CA 1
ATOM 682 C C . TYR A 1 86 ? -11.884 -6.297 6.546 1.00 86.38 86 TYR A C 1
ATOM 684 O O . TYR A 1 86 ? -11.015 -7.120 6.795 1.00 86.38 86 TYR A O 1
ATOM 692 N N . ASP A 1 87 ? -12.546 -6.282 5.397 1.00 86.81 87 ASP A N 1
ATOM 693 C CA . ASP A 1 87 ? -12.443 -7.244 4.297 1.00 86.81 87 ASP A CA 1
ATOM 694 C C . ASP A 1 87 ? -11.567 -6.737 3.136 1.00 86.81 87 ASP A C 1
ATOM 696 O O . ASP A 1 87 ? -11.549 -7.310 2.048 1.00 86.81 87 ASP A O 1
ATOM 700 N N . GLY A 1 88 ? -10.838 -5.638 3.355 1.00 87.38 88 GLY A N 1
ATOM 701 C CA . GLY A 1 88 ? -9.991 -5.024 2.340 1.00 87.38 88 GLY A CA 1
ATOM 702 C C . GLY A 1 88 ? -8.663 -5.754 2.133 1.00 87.38 88 GLY A C 1
ATOM 703 O O . GLY A 1 88 ? -8.002 -6.161 3.087 1.00 87.38 88 GLY A O 1
ATOM 704 N N . LEU A 1 89 ? -8.225 -5.835 0.874 1.00 92.31 89 LEU A N 1
ATOM 705 C CA . LEU A 1 89 ? -6.831 -6.108 0.534 1.00 92.31 89 LEU A CA 1
ATOM 706 C C . LEU A 1 89 ? -6.031 -4.803 0.617 1.00 92.31 89 LEU A C 1
ATOM 708 O O . LEU A 1 89 ? -6.402 -3.804 -0.001 1.00 92.31 89 LEU A O 1
ATOM 712 N N . TYR A 1 90 ? -4.902 -4.830 1.323 1.00 93.44 90 TYR A N 1
ATOM 713 C CA . TYR A 1 90 ? -4.022 -3.673 1.479 1.00 93.44 90 TYR A CA 1
ATOM 714 C C . TYR A 1 90 ? -2.642 -3.968 0.924 1.00 93.44 90 TYR A C 1
ATOM 716 O O . TYR A 1 90 ? -2.077 -5.028 1.189 1.00 93.44 90 TYR A O 1
ATOM 724 N N . LEU A 1 91 ? -2.088 -3.004 0.192 1.00 93.25 91 LEU A N 1
ATOM 725 C CA . LEU A 1 91 ? -0.684 -3.005 -0.186 1.00 93.25 91 LEU A CA 1
ATOM 726 C C . LEU A 1 91 ? 0.065 -1.973 0.640 1.00 93.25 91 LEU A C 1
ATOM 728 O O . LEU A 1 91 ? -0.388 -0.839 0.792 1.00 93.25 91 LEU A O 1
ATOM 732 N N . LEU A 1 92 ? 1.228 -2.368 1.136 1.00 92.81 92 LEU A N 1
ATOM 733 C CA . LEU A 1 92 ? 2.142 -1.500 1.852 1.00 92.81 92 LEU A CA 1
ATOM 734 C C . LEU A 1 92 ? 3.397 -1.300 1.026 1.00 92.81 92 LEU A C 1
ATOM 736 O O . LEU A 1 92 ? 3.925 -2.228 0.411 1.00 92.81 92 LEU A O 1
ATOM 740 N N . ASN A 1 93 ? 3.873 -0.064 1.047 1.00 90.88 93 ASN A N 1
ATOM 741 C CA . ASN A 1 93 ? 5.158 0.314 0.504 1.00 90.88 93 ASN A CA 1
ATOM 742 C C . ASN A 1 93 ? 6.086 0.675 1.658 1.00 90.88 93 ASN A C 1
ATOM 744 O O . ASN A 1 93 ? 5.671 1.342 2.608 1.00 90.88 93 ASN A O 1
ATOM 748 N N . LYS A 1 94 ? 7.349 0.258 1.569 1.00 82.81 94 LYS A N 1
ATOM 749 C CA . LYS A 1 94 ? 8.351 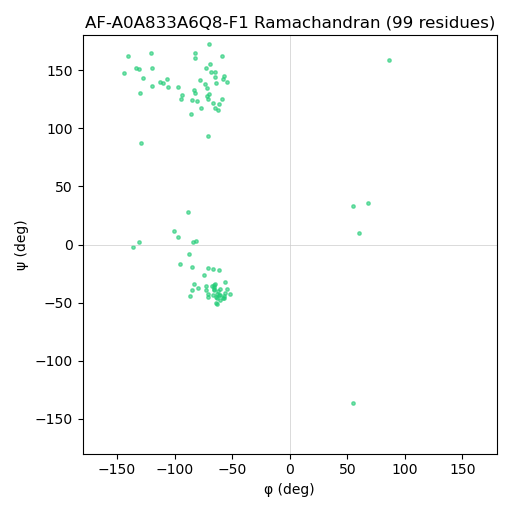0.684 2.539 1.00 82.81 94 LYS A CA 1
ATOM 750 C C . LYS A 1 94 ? 8.560 2.193 2.412 1.00 82.81 94 LYS A C 1
ATOM 752 O O . LYS A 1 94 ? 9.015 2.675 1.376 1.00 82.81 94 LYS A O 1
ATOM 757 N N . ILE A 1 95 ? 8.251 2.924 3.477 1.00 75.75 95 ILE A N 1
ATOM 758 C CA . ILE A 1 95 ? 8.675 4.315 3.609 1.00 75.75 95 ILE A CA 1
ATOM 759 C C . ILE A 1 95 ? 10.173 4.344 3.922 1.00 75.75 95 ILE A C 1
ATOM 761 O O . ILE A 1 95 ? 10.684 3.500 4.665 1.00 75.75 95 ILE A O 1
ATOM 765 N N . GLN A 1 96 ? 10.888 5.272 3.292 1.00 67.25 96 GLN A N 1
ATOM 766 C CA . GLN A 1 96 ? 12.278 5.544 3.642 1.00 67.25 96 GLN A CA 1
ATOM 767 C C . GLN A 1 96 ? 12.311 6.105 5.070 1.00 67.25 96 GLN A C 1
ATOM 769 O O . GLN A 1 96 ? 11.354 6.741 5.518 1.00 67.25 96 GLN A O 1
ATOM 774 N N . TYR A 1 97 ? 13.384 5.816 5.796 1.00 63.44 97 TYR A N 1
ATOM 775 C CA . TYR A 1 97 ? 13.577 6.351 7.139 1.00 63.44 97 TYR A CA 1
ATOM 776 C C . TYR A 1 97 ? 13.849 7.866 7.037 1.00 63.44 97 TYR 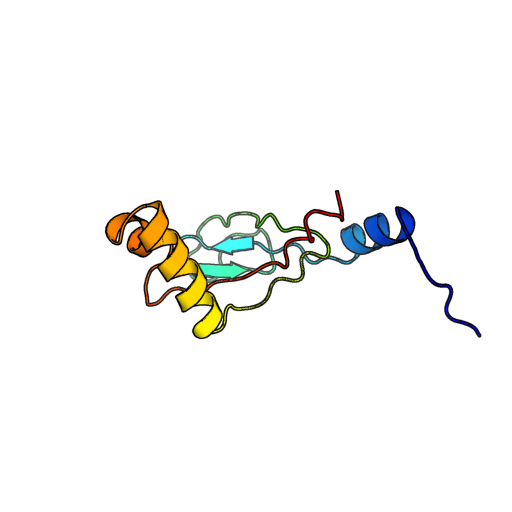A C 1
ATOM 778 O O . TYR A 1 97 ? 14.235 8.351 5.973 1.00 63.44 97 TYR A O 1
ATOM 786 N N . PHE A 1 98 ? 1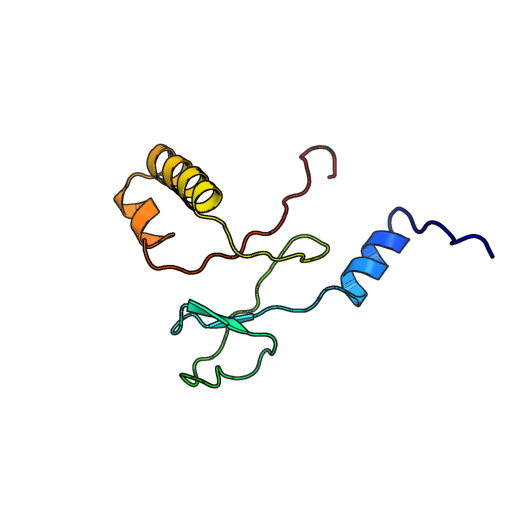3.559 8.636 8.087 1.00 58.34 98 PHE A N 1
ATOM 787 C CA . PHE A 1 98 ? 13.548 10.108 8.004 1.00 58.34 98 PHE A CA 1
ATOM 788 C C . PHE A 1 98 ? 14.911 10.720 7.626 1.00 58.34 98 PHE A C 1
ATOM 790 O O . PHE A 1 98 ? 14.964 11.842 7.138 1.00 58.34 98 PHE A O 1
ATOM 797 N N . ASP A 1 99 ? 15.997 9.984 7.852 1.00 65.38 99 ASP A N 1
ATOM 798 C CA . ASP A 1 99 ? 17.389 10.341 7.570 1.00 65.38 99 ASP A CA 1
ATOM 799 C C . ASP A 1 99 ? 17.816 10.051 6.119 1.00 65.38 99 ASP A C 1
ATOM 801 O O . ASP A 1 99 ? 18.969 10.270 5.756 1.00 65.38 99 ASP A O 1
ATOM 805 N N . ALA A 1 100 ? 16.898 9.564 5.282 1.00 59.31 100 ALA A N 1
ATOM 806 C CA . ALA A 1 100 ? 17.141 9.270 3.872 1.00 59.31 100 ALA A CA 1
ATOM 807 C C . ALA A 1 100 ? 16.703 10.396 2.905 1.00 59.31 100 ALA A C 1
ATOM 809 O O . ALA A 1 100 ? 16.720 10.173 1.691 1.00 59.31 100 ALA A O 1
ATOM 810 N N . ALA A 1 101 ? 16.282 11.559 3.424 1.00 51.00 101 ALA A N 1
ATOM 811 C CA . ALA A 1 101 ? 15.852 12.734 2.652 1.00 51.00 101 ALA A CA 1
ATOM 812 C C . ALA A 1 101 ? 16.987 13.742 2.419 1.00 51.00 101 ALA A C 1
ATOM 814 O O . ALA A 1 101 ? 17.778 13.974 3.360 1.00 51.00 101 ALA A O 1
#

Nearest PDB structures (foldseek):
  8ovl-assembly1_A  TM=6.850E-01  e=2.581E-01  Legionella pneumophila
  3d79-assembly1_A  TM=8.380E-01  e=1.062E+00  Pyrococcus horikoshii
  3euk-assembly2_M  TM=2.629E-01  e=6.029E+00  [Haemophilus] ducreyi
  8apo-assembly1_BA  TM=2.719E-01  e=7.312E+00  Polytomella magna

pLDDT: mean 88.82, std 10.54, range [48.41, 98.19]

Mean predicted aligned error: 6.04 Å